Protein AF-A0A3S1RXE6-F1 (afdb_monomer_lite)

Foldseek 3Di:
DPDAQQQDEDEDEDAVDAALAKDKDAFDDCNPPPVLNVVCVPRNRRHIYIYHYQYHPPDPVCRVVSRPDDDDPLSCQQVVQLVVLCVVCVVCVNVVNRPVSNVSSCVSRVVSPDPPDPVSDDDPDPPPPPPCVVVPDDPPPPPDQDCDDPSNVVVCVVPPDD

pLDDT: mean 83.54, std 17.04, range [46.91, 98.31]

Sequence (162 aa):
YKLEPSALTVFYDEIDLAAGKLRVKVGGGSGGHNGIRSLDQHVGNAYRRVRIGVGHPGVKEMVHGHVLGDFAKADREWLDVLLDAIADDAALLAKGDDNSFMNRVTLALREKLVPTGDEDRPPPKPPKQQSHVRQARPQQPAAKLPESGPMAAMLKKLFSKE

Secondary structure (DSSP, 8-state):
----GGG-EEEEEETTSPTT-EEEEES---TT-HHHHHHHHHH-S-SEEEEEE----SSGGGHHHHHHSPPPTTTHHHHHHHHHHHHHHHHHHHHT-HHHHHHHHHHHHTTT---SSGGGSPPPPPP----GGGTT----------SSSHHHHHHHHHH---

Radius of gyration: 26.69 Å; chains: 1; bounding box: 62×33×78 Å

Structure (mmCIF, N/CA/C/O backbone):
data_AF-A0A3S1RXE6-F1
#
_entry.id   AF-A0A3S1RXE6-F1
#
loop_
_atom_site.group_PDB
_atom_site.id
_atom_site.type_symbol
_atom_site.label_atom_id
_atom_site.label_alt_id
_atom_site.label_comp_id
_atom_site.label_asym_id
_atom_site.label_entity_id
_atom_site.label_seq_id
_atom_site.pdbx_PDB_ins_code
_atom_site.Cartn_x
_atom_site.Cartn_y
_atom_site.Cartn_z
_atom_site.occupancy
_atom_site.B_iso_or_equiv
_atom_site.auth_seq_id
_atom_site.auth_comp_id
_atom_site.auth_asym_id
_atom_site.auth_atom_id
_atom_site.pdbx_PDB_model_num
ATOM 1 N N . TYR A 1 1 ? -23.068 0.871 7.994 1.00 88.19 1 TYR A N 1
ATOM 2 C CA . TYR A 1 1 ? -22.199 0.214 8.991 1.00 88.19 1 TYR A CA 1
ATOM 3 C C . TYR A 1 1 ? -21.740 1.111 10.146 1.00 88.19 1 TYR A C 1
ATOM 5 O O . TYR A 1 1 ? -21.238 0.550 11.104 1.00 88.19 1 TYR A O 1
ATOM 13 N N . LYS A 1 2 ? -21.953 2.447 10.126 1.00 93.00 2 LYS A N 1
ATOM 14 C CA . LYS A 1 2 ? -21.588 3.367 11.236 1.00 93.00 2 LYS A CA 1
ATOM 15 C C . LYS A 1 2 ? -20.142 3.170 11.736 1.00 93.00 2 LYS A C 1
ATOM 17 O O . LYS A 1 2 ? -19.893 3.156 12.934 1.00 93.00 2 LYS A O 1
ATOM 22 N N . LEU A 1 3 ? -19.226 2.935 10.800 1.00 95.12 3 LEU A N 1
ATOM 23 C CA . LEU A 1 3 ? -17.812 2.736 11.092 1.00 95.12 3 LEU A CA 1
ATOM 24 C C . LEU A 1 3 ? -17.088 4.076 11.000 1.00 95.12 3 LEU A C 1
ATOM 26 O O . LEU A 1 3 ? -17.350 4.852 10.082 1.00 95.12 3 LEU A O 1
ATOM 30 N N . GLU A 1 4 ? -16.172 4.302 11.933 1.00 94.62 4 GLU A N 1
ATOM 31 C CA . GLU A 1 4 ? -15.269 5.451 11.926 1.00 94.62 4 GLU A CA 1
ATOM 32 C C . GLU A 1 4 ? -14.113 5.240 10.931 1.00 94.62 4 GLU A C 1
ATOM 34 O O . GLU A 1 4 ? -13.764 4.090 10.639 1.00 94.62 4 GLU A O 1
ATOM 39 N N . PRO A 1 5 ? -13.445 6.310 10.451 1.00 94.94 5 PRO A N 1
ATOM 40 C CA . PRO A 1 5 ? -12.275 6.193 9.575 1.00 94.94 5 PRO A CA 1
ATOM 41 C C . PRO A 1 5 ? -11.154 5.315 10.150 1.00 94.94 5 PRO A C 1
ATOM 43 O O . PRO A 1 5 ? -10.444 4.652 9.403 1.00 94.94 5 PRO A O 1
ATOM 46 N N . SER A 1 6 ? -11.027 5.228 11.475 1.00 94.06 6 SER A N 1
ATOM 47 C CA . SER A 1 6 ? -10.059 4.347 12.141 1.00 94.06 6 SER A CA 1
ATOM 48 C C . SER A 1 6 ? -10.321 2.851 11.917 1.00 94.06 6 SER A C 1
ATOM 50 O O . SER A 1 6 ? -9.394 2.051 12.019 1.00 94.06 6 SER A O 1
ATOM 52 N N . ALA A 1 7 ? -11.557 2.465 11.586 1.00 95.12 7 ALA A N 1
ATOM 53 C CA . ALA A 1 7 ? -11.922 1.098 11.217 1.00 95.12 7 ALA A CA 1
ATOM 54 C C . ALA A 1 7 ? -11.727 0.816 9.715 1.00 95.12 7 ALA A C 1
ATOM 56 O O . ALA A 1 7 ? -11.890 -0.322 9.273 1.00 95.12 7 ALA A O 1
ATOM 57 N N . LEU A 1 8 ? -11.380 1.833 8.921 1.00 96.44 8 LEU A N 1
ATOM 58 C CA . LEU A 1 8 ? -11.142 1.711 7.490 1.00 96.44 8 LEU A CA 1
ATOM 59 C C . LEU A 1 8 ? -9.659 1.428 7.215 1.00 96.44 8 LEU A C 1
ATOM 61 O O . LEU A 1 8 ? -8.766 2.148 7.663 1.00 96.44 8 LEU A O 1
ATOM 65 N N . THR A 1 9 ? -9.405 0.382 6.430 1.00 97.69 9 THR A N 1
ATOM 66 C CA . THR A 1 9 ? -8.087 0.080 5.861 1.00 97.69 9 THR A CA 1
ATOM 67 C C . THR A 1 9 ? -8.191 0.077 4.342 1.00 97.69 9 THR A C 1
ATOM 69 O O . THR A 1 9 ? -9.022 -0.634 3.785 1.00 97.69 9 THR A O 1
ATOM 72 N N . VAL A 1 10 ? -7.356 0.874 3.679 1.00 97.94 10 VAL A N 1
ATOM 73 C CA . VAL A 1 10 ? -7.342 1.027 2.220 1.00 97.94 10 VAL A CA 1
ATOM 74 C C . VAL A 1 10 ? -6.022 0.511 1.672 1.00 97.94 10 VAL A C 1
ATOM 76 O O . VAL A 1 10 ? -4.961 0.980 2.083 1.00 97.94 10 VAL A O 1
ATOM 79 N N . PHE A 1 11 ? -6.100 -0.424 0.733 1.00 98.00 11 PHE A N 1
ATOM 80 C CA . PHE A 1 11 ? -4.970 -0.924 -0.045 1.00 98.00 11 PHE A CA 1
ATOM 81 C C . PHE A 1 11 ? -4.954 -0.201 -1.387 1.00 98.00 11 PHE A C 1
ATOM 83 O O . PHE A 1 11 ? -6.005 -0.074 -2.015 1.00 98.00 11 PHE A O 1
ATOM 90 N N . TYR A 1 12 ? -3.796 0.301 -1.805 1.00 97.56 12 TYR A N 1
ATOM 91 C CA . TYR A 1 12 ? -3.653 0.979 -3.092 1.00 97.56 12 TYR A CA 1
ATOM 92 C C . TYR A 1 12 ? -2.210 0.901 -3.602 1.00 97.56 12 TYR A C 1
ATOM 94 O O . TYR A 1 12 ? -1.274 0.701 -2.817 1.00 97.56 12 TYR A O 1
ATOM 102 N N . ASP A 1 13 ? -2.049 1.052 -4.913 1.00 95.56 13 ASP A N 1
ATOM 103 C CA . ASP A 1 13 ? -0.763 1.115 -5.592 1.00 95.56 13 ASP A CA 1
ATOM 104 C C . ASP A 1 13 ? -0.050 2.447 -5.328 1.00 95.56 13 ASP A C 1
ATOM 106 O O . ASP A 1 13 ? -0.630 3.530 -5.326 1.00 95.56 13 ASP A O 1
ATOM 110 N N . GLU A 1 14 ? 1.246 2.363 -5.068 1.00 95.69 14 GLU A N 1
ATOM 111 C CA . GLU A 1 14 ? 2.075 3.490 -4.686 1.00 95.69 14 GLU A CA 1
ATOM 112 C C . GLU A 1 14 ? 3.301 3.562 -5.590 1.00 95.69 14 GLU A C 1
ATOM 114 O O . GLU A 1 14 ? 4.207 2.729 -5.507 1.00 95.69 14 GLU A O 1
ATOM 119 N N . ILE A 1 15 ? 3.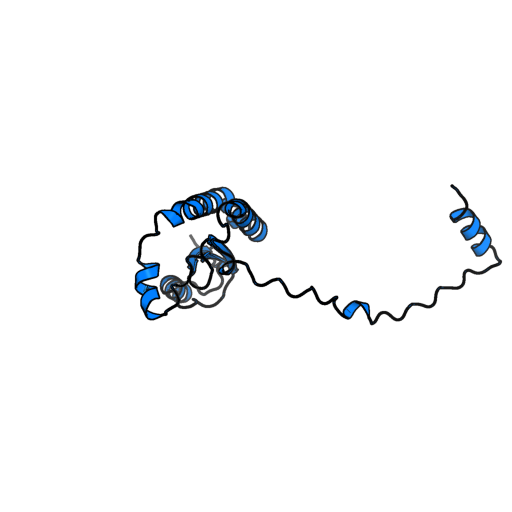336 4.588 -6.435 1.00 94.25 15 ILE A N 1
ATOM 120 C CA . ILE A 1 15 ? 4.409 4.797 -7.411 1.00 94.25 15 ILE A CA 1
ATOM 121 C C . ILE A 1 15 ? 5.704 5.283 -6.750 1.00 94.25 15 ILE A C 1
ATOM 123 O O . ILE A 1 15 ? 6.792 5.002 -7.245 1.00 94.25 15 ILE A O 1
ATOM 127 N N . ASP A 1 16 ? 5.609 5.958 -5.599 1.00 90.81 16 ASP A N 1
ATOM 128 C CA . ASP A 1 16 ? 6.783 6.454 -4.868 1.00 90.81 16 ASP A CA 1
ATOM 129 C C . ASP A 1 16 ? 7.539 5.334 -4.132 1.00 90.81 16 ASP A C 1
ATOM 131 O O . ASP A 1 16 ? 8.651 5.529 -3.630 1.00 90.81 16 ASP A O 1
ATOM 135 N N . LEU A 1 17 ? 6.930 4.153 -4.009 1.00 93.25 17 LEU A N 1
ATOM 136 C CA . LEU A 1 17 ? 7.553 2.980 -3.417 1.00 93.25 17 LEU A CA 1
ATOM 137 C C . LEU A 1 17 ? 8.064 2.057 -4.520 1.00 93.25 17 LEU A C 1
ATOM 139 O O . LEU A 1 17 ? 7.355 1.747 -5.472 1.00 93.25 17 LEU A O 1
ATOM 143 N N . ALA A 1 18 ? 9.295 1.573 -4.348 1.00 92.19 18 ALA A N 1
ATOM 144 C CA . ALA A 1 18 ? 9.862 0.552 -5.223 1.00 92.19 18 ALA A CA 1
ATOM 145 C C . ALA A 1 18 ? 8.949 -0.682 -5.297 1.00 92.19 18 ALA A C 1
ATOM 147 O O . ALA A 1 18 ? 8.306 -1.031 -4.301 1.00 92.19 18 ALA A O 1
ATOM 148 N N . ALA A 1 19 ? 8.941 -1.342 -6.456 1.00 91.88 19 ALA A N 1
ATOM 149 C CA . ALA A 1 19 ? 8.163 -2.549 -6.699 1.00 91.88 19 ALA A CA 1
ATOM 150 C C . ALA A 1 19 ? 8.362 -3.585 -5.578 1.00 91.88 19 ALA A C 1
ATOM 152 O O . ALA A 1 19 ? 9.476 -3.798 -5.089 1.00 91.88 19 ALA A O 1
ATOM 153 N N . GLY A 1 20 ? 7.260 -4.158 -5.097 1.00 91.06 20 GLY A N 1
ATOM 154 C CA . GLY A 1 20 ? 7.268 -5.139 -4.012 1.00 91.06 20 GLY A CA 1
ATOM 155 C C . GLY A 1 20 ? 7.486 -4.561 -2.608 1.00 91.06 20 GLY A C 1
ATOM 156 O O . GLY A 1 20 ? 7.371 -5.286 -1.621 1.00 91.06 20 GLY A O 1
ATOM 157 N N . LYS A 1 21 ? 7.761 -3.259 -2.444 1.00 93.38 21 LYS A N 1
ATOM 158 C CA . LYS A 1 21 ? 7.832 -2.659 -1.103 1.00 93.38 21 LYS A CA 1
ATOM 159 C C . LYS A 1 21 ? 6.451 -2.309 -0.581 1.00 93.38 21 LYS A C 1
ATOM 161 O O . LYS A 1 21 ? 5.717 -1.549 -1.197 1.00 93.38 21 LYS A O 1
ATOM 166 N N . LEU A 1 22 ? 6.158 -2.766 0.633 1.00 95.81 22 LEU A N 1
ATOM 167 C CA . LEU A 1 22 ? 4.923 -2.443 1.336 1.00 95.81 22 LEU A CA 1
ATOM 168 C C . LEU A 1 22 ? 5.180 -1.539 2.548 1.00 95.81 22 LEU A C 1
ATOM 170 O O . LEU A 1 22 ? 6.150 -1.708 3.305 1.00 95.81 22 LEU A O 1
ATOM 174 N N . ARG A 1 23 ? 4.286 -0.566 2.755 1.00 96.56 23 ARG A N 1
ATOM 175 C CA . ARG A 1 23 ? 4.260 0.280 3.957 1.00 96.56 23 ARG A CA 1
ATOM 176 C C . ARG A 1 23 ? 2.841 0.484 4.460 1.00 96.56 23 ARG A C 1
ATOM 178 O O . ARG A 1 23 ? 1.943 0.765 3.679 1.00 96.56 23 ARG A O 1
ATOM 185 N N . VAL A 1 24 ? 2.669 0.435 5.776 1.00 97.81 24 VAL A N 1
ATOM 186 C CA . VAL A 1 24 ? 1.418 0.801 6.445 1.00 97.81 24 VAL A CA 1
ATOM 187 C C . VAL A 1 24 ? 1.589 2.158 7.120 1.00 97.81 24 VAL A C 1
ATOM 189 O O . VAL A 1 24 ? 2.613 2.424 7.752 1.00 97.81 24 VAL A O 1
ATOM 192 N N . LYS A 1 25 ? 0.605 3.042 6.953 1.00 95.88 25 LYS A N 1
ATOM 193 C CA . LYS A 1 25 ? 0.570 4.367 7.580 1.00 95.88 25 LYS A CA 1
ATOM 194 C C . LYS A 1 25 ? -0.871 4.772 7.878 1.00 95.88 25 LYS A C 1
ATOM 196 O O . LYS A 1 25 ? -1.770 4.414 7.133 1.00 95.88 25 LYS A O 1
ATOM 201 N N . VAL A 1 26 ? -1.092 5.560 8.925 1.00 97.06 26 VAL A N 1
ATOM 202 C CA . VAL A 1 26 ? -2.371 6.250 9.159 1.00 97.06 26 VAL A CA 1
ATOM 203 C C . VAL A 1 26 ? -2.230 7.706 8.722 1.00 97.06 26 VAL A C 1
ATOM 205 O O . VAL A 1 26 ? -1.220 8.348 9.028 1.00 97.06 26 VAL A O 1
ATOM 208 N N . GLY A 1 27 ? -3.214 8.240 7.996 1.00 95.12 27 GLY A N 1
ATOM 209 C CA . GLY A 1 27 ? -3.142 9.622 7.522 1.00 95.12 27 GLY A CA 1
ATOM 210 C C . GLY A 1 27 ? -2.184 9.855 6.358 1.00 95.12 27 GLY A C 1
ATOM 211 O O . GLY A 1 27 ? -1.740 8.941 5.662 1.00 95.12 27 GLY A O 1
ATOM 212 N N . GLY A 1 28 ? -1.833 11.128 6.173 1.00 94.12 28 GLY A N 1
ATOM 213 C CA . GLY A 1 28 ? -1.003 11.604 5.068 1.00 94.12 28 GLY A CA 1
ATOM 214 C C . GLY A 1 28 ? -1.813 12.255 3.946 1.00 94.12 28 GLY A C 1
ATOM 215 O O . GLY A 1 28 ? -3.037 12.333 4.004 1.00 94.12 28 GLY A O 1
ATOM 216 N N . GLY A 1 29 ? -1.096 12.778 2.951 1.00 93.38 29 GLY A N 1
ATOM 217 C CA . GLY A 1 29 ? -1.689 13.306 1.724 1.00 93.38 29 GLY A CA 1
ATOM 218 C C . GLY A 1 29 ? -1.925 12.205 0.693 1.00 93.38 29 GLY A C 1
ATOM 219 O O . GLY A 1 29 ? -1.471 11.075 0.865 1.00 93.38 29 GLY A O 1
ATOM 220 N N . SER A 1 30 ? -2.611 12.534 -0.398 1.00 93.00 30 SER A N 1
ATOM 221 C CA . SER A 1 30 ? -2.924 11.567 -1.454 1.00 93.00 30 SER A CA 1
ATOM 222 C C . SER A 1 30 ? -1.731 11.141 -2.309 1.00 93.00 30 SER A C 1
ATOM 224 O O . SER A 1 30 ? -1.864 10.188 -3.063 1.00 93.00 30 SER A O 1
ATOM 226 N N . GLY A 1 31 ? -0.591 11.841 -2.241 1.00 90.00 31 GLY A N 1
ATOM 227 C CA . GLY A 1 31 ? 0.586 11.516 -3.061 1.00 90.00 31 GLY A CA 1
ATOM 228 C C . GLY A 1 31 ? 0.328 11.623 -4.569 1.00 90.00 31 GLY A C 1
ATOM 229 O O . GLY A 1 31 ? 1.017 11.000 -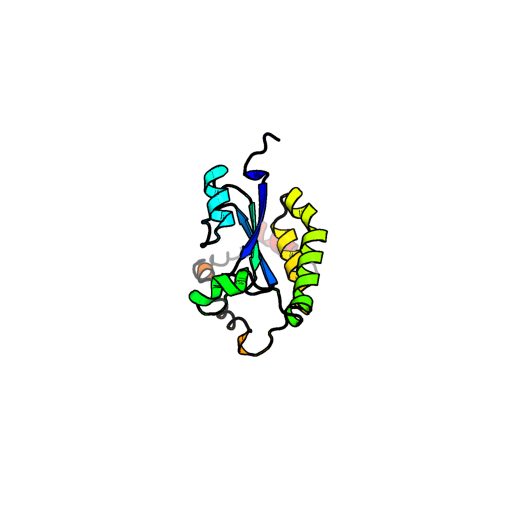5.357 1.00 90.00 31 GLY A O 1
ATOM 230 N N . GLY A 1 32 ? -0.706 12.364 -4.983 1.00 91.50 32 GLY A N 1
ATOM 231 C CA . GLY A 1 32 ? -1.140 12.404 -6.383 1.00 91.50 32 GLY A CA 1
ATOM 232 C C . GLY A 1 32 ? -2.035 11.233 -6.810 1.00 91.50 32 GLY A C 1
ATOM 233 O O . GLY A 1 32 ? -2.545 11.259 -7.926 1.00 91.50 32 GLY A O 1
ATOM 234 N N . HIS A 1 33 ? -2.312 10.260 -5.934 1.00 96.12 33 HIS A N 1
ATOM 235 C CA . HIS A 1 33 ? -3.195 9.136 -6.240 1.00 96.12 33 HIS A CA 1
ATOM 236 C C . HIS A 1 33 ? -4.671 9.575 -6.278 1.00 96.12 33 HIS A C 1
ATOM 238 O O . HIS A 1 33 ? -5.242 10.025 -5.275 1.00 96.12 33 HIS A O 1
ATOM 244 N N . ASN A 1 34 ? -5.315 9.427 -7.441 1.00 96.00 34 ASN A N 1
ATOM 245 C CA . ASN A 1 34 ? -6.669 9.936 -7.695 1.00 96.00 34 ASN A CA 1
ATOM 246 C C . ASN A 1 34 ? -7.736 9.279 -6.803 1.00 96.00 34 ASN A C 1
ATOM 248 O O . ASN A 1 34 ? -8.593 9.979 -6.262 1.00 96.00 34 ASN A O 1
ATOM 252 N N . GLY A 1 35 ? -7.658 7.962 -6.583 1.00 96.06 35 GLY A N 1
ATOM 253 C CA . GLY A 1 35 ? -8.609 7.249 -5.719 1.00 96.06 35 GLY A CA 1
ATOM 254 C C . GLY A 1 35 ? -8.495 7.649 -4.245 1.00 96.06 35 GLY A C 1
ATOM 255 O O . GLY A 1 35 ? -9.500 7.830 -3.563 1.00 96.06 35 GLY A O 1
ATOM 256 N N . ILE A 1 36 ? -7.270 7.901 -3.776 1.00 97.50 36 ILE A N 1
ATOM 257 C CA . ILE A 1 36 ? -7.025 8.342 -2.397 1.00 97.50 36 ILE A CA 1
ATOM 258 C C . ILE A 1 36 ? -7.483 9.790 -2.228 1.00 97.50 36 ILE A C 1
ATOM 260 O O . ILE A 1 36 ? -8.128 10.116 -1.239 1.00 97.50 36 ILE A O 1
ATOM 264 N N . ARG A 1 37 ? -7.231 10.653 -3.223 1.00 97.56 37 ARG A N 1
ATOM 265 C CA . ARG A 1 37 ? -7.753 12.026 -3.236 1.00 97.56 37 ARG A CA 1
ATOM 266 C C . ARG A 1 37 ? -9.279 12.050 -3.126 1.00 97.56 37 ARG A C 1
ATOM 268 O O . ARG A 1 37 ? -9.810 12.887 -2.404 1.00 97.56 37 ARG A O 1
ATOM 275 N N . SER A 1 38 ? -9.969 11.154 -3.832 1.00 97.94 38 SER A N 1
ATOM 276 C CA . SER A 1 38 ? -11.428 11.039 -3.761 1.00 97.94 38 SER A CA 1
ATOM 277 C C . SER A 1 38 ? -11.895 10.546 -2.388 1.00 97.94 38 SER A C 1
ATOM 279 O O . SER A 1 38 ? -12.774 11.165 -1.793 1.00 97.94 38 SER A O 1
ATOM 281 N N . LEU A 1 39 ? -11.272 9.501 -1.833 1.00 97.12 39 LEU A N 1
ATOM 282 C CA . LEU A 1 39 ? -11.587 9.005 -0.488 1.00 97.12 39 LEU A CA 1
ATOM 283 C C . LEU A 1 39 ? -11.411 10.086 0.582 1.00 97.12 39 LEU A C 1
ATOM 285 O O . LEU A 1 39 ? -12.315 10.309 1.387 1.00 97.12 39 LEU A O 1
ATOM 289 N N . ASP A 1 40 ? -10.295 10.812 0.539 1.00 96.88 40 ASP A N 1
ATOM 290 C CA . ASP A 1 40 ? -9.969 11.860 1.510 1.00 96.88 40 ASP A CA 1
ATOM 291 C C . ASP A 1 40 ? -11.029 12.966 1.563 1.00 96.88 40 ASP A C 1
ATOM 293 O O . ASP A 1 40 ? -11.293 13.518 2.630 1.00 96.88 40 ASP A O 1
ATOM 297 N N . GLN A 1 41 ? -11.673 13.265 0.430 1.00 97.31 41 GLN A N 1
ATOM 298 C CA . GLN A 1 41 ? -12.751 14.254 0.350 1.00 97.31 41 GLN A CA 1
ATOM 299 C C . GLN A 1 41 ? -14.043 13.803 1.042 1.00 97.31 41 GLN A C 1
ATOM 301 O O . GLN A 1 41 ? -14.820 14.653 1.467 1.00 97.31 41 GLN A O 1
ATOM 306 N N . HIS A 1 42 ? -14.285 12.494 1.148 1.00 95.75 42 HIS A N 1
ATOM 307 C CA . HIS A 1 42 ? -15.552 11.953 1.647 1.00 95.75 42 HIS A CA 1
ATOM 308 C C . HIS A 1 42 ? -15.468 11.480 3.096 1.00 95.75 42 HIS A C 1
ATOM 310 O O . HIS A 1 42 ? -16.416 11.664 3.854 1.00 95.75 42 HIS A O 1
ATOM 316 N N . VAL A 1 43 ? -14.350 10.860 3.485 1.00 95.44 43 VAL A N 1
ATOM 317 C CA . VAL A 1 43 ? -14.190 10.249 4.817 1.00 95.44 43 VAL A CA 1
ATOM 318 C C . VAL A 1 43 ? -13.056 10.874 5.637 1.00 95.44 43 VAL A C 1
ATOM 320 O O . VAL A 1 43 ? -12.752 10.406 6.734 1.00 95.44 43 VAL A O 1
ATOM 323 N N . GLY A 1 44 ? -12.432 11.944 5.132 1.00 95.62 44 GLY A N 1
ATOM 324 C CA . GLY A 1 44 ? -11.219 12.520 5.714 1.00 95.62 44 GLY A CA 1
ATOM 325 C C . GLY A 1 44 ? -10.007 11.613 5.497 1.00 95.62 44 GLY A C 1
ATOM 326 O O . GLY A 1 44 ? -10.087 10.622 4.784 1.00 95.62 44 GLY A O 1
ATOM 327 N N . ASN A 1 45 ? -8.867 11.928 6.115 1.00 96.50 45 ASN A N 1
ATOM 328 C CA . ASN A 1 45 ? -7.627 11.161 5.931 1.00 96.50 45 ASN A CA 1
ATOM 329 C C . ASN A 1 45 ? -7.248 10.275 7.129 1.00 96.50 45 ASN A C 1
ATOM 331 O O . ASN A 1 45 ? -6.256 9.561 7.052 1.00 96.50 45 ASN A O 1
ATOM 335 N N . ALA A 1 46 ? -8.018 10.269 8.218 1.00 96.94 46 ALA A N 1
ATOM 336 C CA . ALA A 1 46 ? -7.693 9.563 9.463 1.00 96.94 46 ALA A CA 1
ATOM 337 C C . ALA A 1 46 ? -7.928 8.033 9.414 1.00 96.94 46 ALA A C 1
ATOM 339 O O . ALA A 1 46 ? -8.331 7.433 10.407 1.00 96.94 46 ALA A O 1
ATOM 340 N N . TYR A 1 47 ? -7.685 7.406 8.262 1.00 97.25 47 TYR A N 1
ATOM 341 C CA . TYR A 1 47 ? -7.811 5.965 8.041 1.00 97.25 47 TYR A CA 1
ATOM 342 C C . TYR A 1 47 ? -6.453 5.308 7.771 1.00 97.25 47 TYR A C 1
ATOM 344 O O . TYR A 1 47 ? -5.462 5.979 7.448 1.00 97.25 47 TYR A O 1
ATOM 352 N N . ARG A 1 48 ? -6.398 3.978 7.914 1.00 98.00 48 ARG A N 1
ATOM 353 C CA . ARG A 1 48 ? -5.189 3.194 7.644 1.00 98.00 48 ARG A CA 1
ATOM 354 C C . ARG A 1 48 ? -4.994 3.004 6.142 1.00 98.00 48 ARG A C 1
ATOM 356 O O . ARG A 1 48 ? -5.906 2.620 5.417 1.00 98.00 48 ARG A O 1
ATOM 363 N N . ARG A 1 49 ? -3.764 3.204 5.692 1.00 97.75 49 ARG A N 1
ATOM 364 C CA . ARG A 1 49 ? -3.308 3.098 4.310 1.00 97.75 49 ARG A CA 1
ATOM 365 C C . ARG A 1 49 ? -2.237 2.026 4.198 1.00 97.75 49 ARG A C 1
ATOM 367 O O . ARG A 1 49 ? -1.169 2.159 4.795 1.00 97.75 49 ARG A O 1
ATOM 374 N N . VAL A 1 50 ? -2.521 0.989 3.422 1.00 98.06 50 VAL A N 1
ATOM 375 C CA . VAL A 1 50 ? -1.568 -0.039 3.007 1.00 98.06 50 VAL A CA 1
ATOM 376 C C . VAL A 1 50 ? -1.081 0.328 1.610 1.00 98.06 50 VAL A C 1
ATOM 378 O O . VAL A 1 50 ? -1.798 0.189 0.623 1.00 98.06 50 VAL A O 1
ATOM 381 N N . ARG A 1 51 ? 0.134 0.867 1.557 1.00 97.69 51 ARG A N 1
ATOM 382 C CA . ARG A 1 51 ? 0.787 1.378 0.351 1.00 97.69 51 ARG A CA 1
ATOM 383 C C . ARG A 1 51 ? 1.562 0.241 -0.297 1.00 97.69 51 ARG A C 1
ATOM 385 O O . ARG A 1 51 ? 2.500 -0.270 0.325 1.00 97.69 51 ARG A O 1
ATOM 392 N N . ILE A 1 52 ? 1.174 -0.141 -1.507 1.00 97.38 52 ILE A N 1
ATOM 393 C CA . ILE A 1 52 ? 1.756 -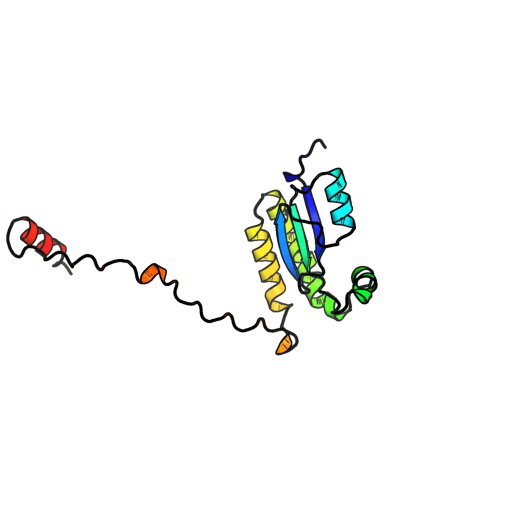1.260 -2.248 1.00 97.38 52 ILE A CA 1
ATOM 394 C C . ILE A 1 52 ? 2.636 -0.705 -3.364 1.00 97.38 52 ILE A C 1
ATOM 396 O O . ILE A 1 52 ? 2.136 -0.121 -4.315 1.00 97.38 52 ILE A O 1
ATOM 400 N N . GLY A 1 53 ? 3.950 -0.863 -3.245 1.00 95.19 53 GLY A N 1
ATOM 401 C CA . GLY A 1 53 ? 4.900 -0.324 -4.208 1.00 95.19 53 GLY A CA 1
ATOM 402 C C . GLY A 1 53 ? 4.796 -0.988 -5.573 1.00 95.19 53 GLY A C 1
ATOM 403 O O . GLY A 1 53 ? 4.989 -2.199 -5.685 1.00 95.19 53 GLY A O 1
ATOM 404 N N . VAL A 1 54 ? 4.543 -0.174 -6.598 1.00 93.62 54 VAL A N 1
ATOM 405 C CA . VAL A 1 54 ? 4.540 -0.577 -8.018 1.00 93.62 54 VAL A CA 1
ATOM 406 C C . VAL A 1 54 ? 5.691 0.054 -8.807 1.00 93.62 54 VAL A C 1
ATOM 408 O O . VAL A 1 54 ? 5.858 -0.222 -9.992 1.00 93.62 54 VAL A O 1
ATOM 411 N N . GLY A 1 55 ? 6.508 0.884 -8.152 1.00 92.06 55 GLY A N 1
ATOM 412 C CA . GLY A 1 55 ? 7.611 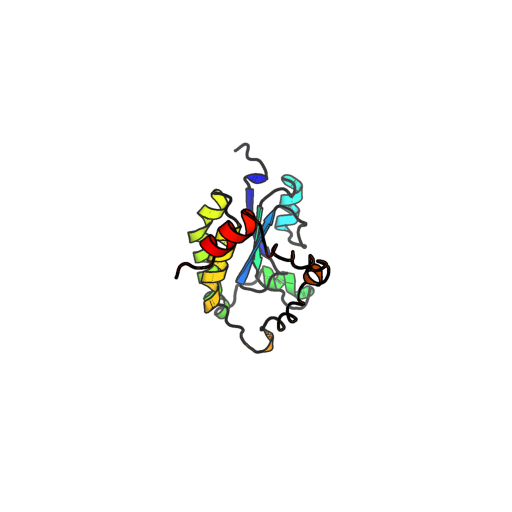1.610 -8.772 1.00 92.06 55 GLY A CA 1
ATOM 413 C C . GLY A 1 55 ? 7.163 2.806 -9.613 1.00 92.06 55 GLY A C 1
ATOM 414 O O . GLY A 1 55 ? 6.009 2.922 -10.026 1.00 92.06 55 GLY A O 1
ATOM 415 N N . HIS A 1 56 ? 8.112 3.706 -9.874 1.00 92.06 56 HIS A N 1
ATOM 416 C CA . HIS A 1 56 ? 7.914 4.867 -10.734 1.00 92.06 56 HIS A CA 1
ATOM 417 C C . HIS A 1 56 ? 8.574 4.609 -12.097 1.00 92.06 56 HIS A C 1
ATOM 419 O O . HIS A 1 56 ? 9.742 4.215 -12.123 1.00 92.06 56 HIS A O 1
ATOM 425 N N . PRO A 1 57 ? 7.927 4.925 -13.233 1.00 90.38 57 PRO A N 1
ATOM 426 C CA . PRO A 1 57 ? 8.491 4.721 -14.575 1.00 90.38 57 PRO A CA 1
ATOM 427 C C . PRO A 1 57 ? 9.613 5.721 -14.942 1.00 90.38 57 PRO A C 1
ATOM 429 O O . PRO A 1 57 ? 9.865 5.994 -16.111 1.00 90.38 57 PRO A O 1
ATOM 432 N N . GLY A 1 58 ? 10.265 6.340 -13.952 1.00 91.56 58 GLY A N 1
ATOM 433 C CA . GLY A 1 58 ? 11.284 7.387 -14.118 1.00 91.56 58 GLY A CA 1
ATOM 434 C C . GLY A 1 58 ? 10.760 8.766 -14.551 1.00 91.56 58 GLY A C 1
ATOM 435 O O . GLY A 1 58 ? 11.144 9.771 -13.962 1.00 91.56 58 GLY A O 1
ATOM 436 N N . VAL A 1 59 ? 9.845 8.829 -15.522 1.00 91.88 59 VAL A N 1
ATOM 437 C CA . VAL A 1 59 ? 9.297 10.083 -16.077 1.00 91.88 59 VAL A CA 1
ATOM 438 C C . VAL A 1 59 ? 7.803 10.229 -15.809 1.00 91.88 59 VAL A C 1
ATOM 440 O O . VAL A 1 59 ? 7.036 9.268 -15.869 1.00 91.88 59 VAL A O 1
ATOM 443 N N . LYS A 1 60 ? 7.384 11.457 -15.498 1.00 89.56 60 LYS A N 1
ATOM 444 C CA . LYS A 1 60 ? 6.029 11.767 -15.024 1.00 89.56 60 LYS A CA 1
ATOM 445 C C . LYS A 1 60 ? 4.962 11.480 -16.081 1.00 89.56 60 LYS A C 1
ATOM 447 O O . LYS A 1 60 ? 3.858 11.056 -15.756 1.00 89.56 60 LYS A O 1
ATOM 452 N N . GLU A 1 61 ? 5.298 11.690 -17.345 1.00 92.56 61 GLU A N 1
ATOM 453 C CA . GLU A 1 61 ? 4.411 11.526 -18.495 1.00 92.56 61 GLU A CA 1
ATOM 454 C C . GLU A 1 61 ? 4.009 10.058 -18.697 1.00 92.56 61 GLU A C 1
ATOM 456 O O . GLU A 1 61 ? 2.911 9.780 -19.173 1.00 92.56 61 GLU A O 1
ATOM 461 N N . MET A 1 62 ? 4.862 9.115 -18.279 1.00 92.44 62 MET A N 1
ATOM 462 C CA . MET A 1 62 ? 4.588 7.679 -18.385 1.00 92.44 62 MET A CA 1
ATOM 463 C C . MET A 1 62 ? 3.788 7.121 -17.206 1.00 92.44 62 MET A C 1
ATOM 465 O O . MET A 1 62 ? 3.311 5.992 -17.289 1.00 92.44 62 MET A O 1
ATOM 469 N N . VAL A 1 63 ? 3.584 7.891 -16.130 1.00 92.75 63 VAL A N 1
ATOM 470 C CA . VAL A 1 63 ? 2.881 7.419 -14.922 1.00 92.75 63 VAL A CA 1
ATOM 471 C C . VAL A 1 63 ? 1.483 6.905 -15.252 1.00 92.75 63 VAL A C 1
ATOM 473 O O . VAL A 1 63 ? 1.101 5.850 -14.763 1.00 92.75 63 VAL A O 1
ATOM 476 N N . HIS A 1 64 ? 0.739 7.601 -16.116 1.00 92.31 64 HIS A N 1
ATOM 477 C CA . HIS A 1 64 ? -0.617 7.184 -16.480 1.00 92.31 64 HIS A CA 1
ATOM 478 C C . HIS A 1 64 ? -0.641 5.829 -17.202 1.00 92.31 64 HIS A C 1
ATOM 480 O O . HIS A 1 64 ? -1.475 4.989 -16.886 1.00 92.31 64 HIS A O 1
ATOM 486 N N . GLY A 1 65 ? 0.290 5.606 -18.135 1.00 92.88 65 GLY A N 1
ATOM 487 C CA . GLY A 1 65 ? 0.416 4.324 -18.830 1.00 92.88 65 GLY A CA 1
ATOM 488 C C . GLY A 1 65 ? 0.924 3.206 -17.919 1.00 92.88 65 GLY A C 1
ATOM 489 O O . GLY A 1 65 ? 0.480 2.075 -18.056 1.00 92.88 65 GLY A O 1
ATOM 490 N N . HIS A 1 66 ? 1.800 3.530 -16.964 1.00 92.50 66 HIS A N 1
ATOM 491 C CA . HIS A 1 66 ? 2.338 2.578 -15.989 1.00 92.50 66 HIS A CA 1
ATOM 492 C C . HIS A 1 66 ? 1.255 2.032 -15.056 1.00 92.50 66 HIS A C 1
ATOM 494 O O . HIS A 1 66 ? 1.098 0.824 -14.950 1.00 92.50 66 HIS A O 1
ATOM 500 N N . VAL A 1 67 ? 0.464 2.908 -14.423 1.00 93.75 67 VAL A N 1
ATOM 501 C CA . VAL A 1 67 ? -0.562 2.488 -13.442 1.00 93.75 67 VAL A CA 1
ATOM 502 C C . VAL A 1 67 ? -1.797 1.844 -14.076 1.00 93.75 67 VAL A C 1
ATOM 504 O O . VAL A 1 67 ? -2.563 1.176 -13.390 1.00 93.75 67 VAL A O 1
ATOM 507 N N . LEU A 1 68 ? -2.022 2.068 -15.373 1.00 94.81 68 LEU A N 1
ATOM 508 C CA . LEU A 1 68 ? -3.103 1.433 -16.133 1.00 94.81 68 LEU A CA 1
ATOM 509 C C . LEU A 1 68 ? -2.637 0.206 -16.927 1.00 94.81 68 LEU A C 1
ATOM 511 O O . LEU A 1 68 ? -3.467 -0.467 -17.535 1.00 94.81 68 LEU A O 1
ATOM 515 N N . GLY A 1 69 ? -1.329 -0.045 -16.971 1.00 93.44 69 GLY A N 1
ATOM 516 C CA . GLY A 1 69 ? -0.740 -1.173 -17.674 1.00 93.44 69 GLY A CA 1
ATOM 517 C C . GLY A 1 69 ? -0.812 -2.458 -16.857 1.00 93.44 69 GLY A C 1
ATOM 518 O O . GLY A 1 69 ? -0.861 -2.441 -15.628 1.00 93.44 69 GLY A O 1
ATOM 519 N N . ASP A 1 70 ? -0.777 -3.588 -17.556 1.00 93.94 70 ASP A N 1
ATOM 520 C CA . ASP A 1 70 ? -0.621 -4.886 -16.910 1.00 93.94 70 ASP A CA 1
ATOM 521 C C . ASP A 1 70 ? 0.815 -5.071 -16.399 1.00 93.94 70 ASP A C 1
ATOM 523 O O . ASP A 1 70 ? 1.784 -4.640 -17.030 1.00 93.94 70 ASP A O 1
ATOM 527 N N . PHE A 1 71 ? 0.955 -5.790 -15.284 1.00 90.19 71 PHE A N 1
ATOM 528 C CA . PHE A 1 71 ? 2.257 -6.240 -14.794 1.00 90.19 71 PHE A CA 1
ATOM 529 C C . PHE A 1 71 ? 2.966 -7.130 -15.820 1.00 90.19 71 PHE A C 1
ATOM 531 O O . PHE A 1 71 ? 2.340 -7.959 -16.494 1.00 90.19 71 PHE A O 1
ATOM 538 N N . ALA A 1 72 ? 4.294 -7.015 -15.900 1.00 89.81 72 ALA A N 1
ATOM 539 C CA . ALA A 1 72 ? 5.075 -7.876 -16.770 1.00 89.81 72 ALA A CA 1
ATOM 540 C C . ALA A 1 72 ? 5.064 -9.323 -16.252 1.00 89.81 72 ALA A C 1
ATOM 542 O O . ALA A 1 72 ? 4.869 -9.597 -15.069 1.00 89.81 72 ALA A O 1
ATOM 543 N N . LYS A 1 73 ? 5.350 -10.289 -17.134 1.00 89.94 73 LYS A N 1
ATOM 544 C CA . LYS A 1 73 ? 5.468 -11.700 -16.723 1.00 89.94 73 LYS A CA 1
ATOM 545 C C . LYS A 1 73 ? 6.543 -11.914 -15.655 1.00 89.94 73 LYS A C 1
ATOM 547 O O . LYS A 1 73 ? 6.353 -12.757 -14.791 1.00 89.94 73 LYS A O 1
ATOM 552 N N . ALA A 1 74 ? 7.635 -11.152 -15.712 1.00 88.25 74 ALA A N 1
ATOM 553 C CA . ALA A 1 74 ? 8.694 -11.201 -14.707 1.00 88.25 74 ALA A CA 1
ATOM 554 C C . ALA A 1 74 ? 8.214 -10.706 -13.333 1.00 88.25 74 ALA A C 1
ATOM 556 O O . ALA A 1 74 ? 8.663 -11.211 -12.310 1.00 88.25 74 ALA A O 1
ATOM 557 N N . ASP A 1 75 ? 7.253 -9.775 -13.298 1.00 88.94 75 ASP A N 1
ATOM 558 C CA . ASP A 1 75 ? 6.747 -9.243 -12.035 1.00 88.94 75 ASP A CA 1
ATOM 559 C C . ASP A 1 75 ? 5.928 -10.265 -11.254 1.00 88.94 75 ASP A C 1
ATOM 561 O O . ASP A 1 75 ? 5.865 -10.201 -10.029 1.00 88.94 75 ASP A O 1
ATOM 565 N N . ARG A 1 76 ? 5.339 -11.251 -11.941 1.00 90.25 76 ARG A N 1
ATOM 566 C CA . ARG A 1 76 ? 4.547 -12.313 -11.305 1.00 90.25 76 ARG A CA 1
ATOM 567 C C . ARG A 1 76 ? 5.321 -13.075 -10.236 1.00 90.25 76 ARG A C 1
ATOM 569 O O . ARG A 1 76 ? 4.733 -13.437 -9.223 1.00 90.25 76 ARG A O 1
ATOM 576 N N . GLU A 1 77 ? 6.632 -13.247 -10.410 1.00 89.31 77 GLU A N 1
ATOM 577 C CA . GLU A 1 77 ? 7.473 -13.977 -9.454 1.00 89.31 77 GLU A CA 1
ATOM 578 C C . GLU A 1 77 ? 7.463 -13.365 -8.048 1.00 89.31 77 GLU A C 1
ATOM 580 O O . GLU A 1 77 ? 7.494 -14.097 -7.054 1.00 89.31 77 GLU A O 1
ATOM 585 N N . TRP A 1 78 ? 7.417 -12.033 -7.955 1.00 91.88 78 TRP A N 1
ATOM 586 C CA . TRP A 1 78 ? 7.334 -11.323 -6.680 1.00 91.88 78 TRP A CA 1
ATOM 587 C C . TRP A 1 78 ? 5.902 -10.897 -6.349 1.00 91.88 78 TRP A C 1
ATOM 589 O O . TRP A 1 78 ? 5.537 -10.869 -5.176 1.00 91.88 78 TRP A O 1
ATOM 599 N N . LEU A 1 79 ? 5.082 -10.582 -7.353 1.00 93.94 79 LEU A N 1
ATOM 600 C CA . LEU A 1 79 ? 3.724 -10.083 -7.164 1.00 93.94 79 LEU A CA 1
ATOM 601 C C . LEU A 1 79 ? 2.812 -11.140 -6.547 1.00 93.94 79 LEU A C 1
ATOM 603 O O . LEU A 1 79 ? 2.090 -10.824 -5.606 1.00 93.94 79 LEU A O 1
ATOM 607 N N . ASP A 1 80 ? 2.863 -12.382 -7.028 1.00 94.31 80 ASP A N 1
ATOM 608 C CA . ASP A 1 80 ? 1.986 -13.435 -6.510 1.00 94.31 80 ASP A CA 1
ATOM 609 C C . ASP A 1 80 ? 2.324 -13.718 -5.030 1.00 94.31 80 ASP A C 1
ATOM 611 O O . ASP A 1 80 ? 1.439 -13.733 -4.180 1.00 94.31 80 ASP A O 1
ATOM 615 N N . VAL A 1 81 ? 3.616 -13.756 -4.680 1.00 95.19 81 VAL A N 1
ATOM 616 C CA . VAL A 1 81 ? 4.075 -13.901 -3.285 1.00 95.19 81 VAL A CA 1
ATOM 617 C C . VAL A 1 81 ? 3.674 -12.713 -2.409 1.00 95.19 81 VAL A C 1
ATOM 619 O O . VAL A 1 81 ? 3.314 -12.894 -1.246 1.00 95.19 81 VAL A O 1
ATOM 622 N N . LEU A 1 82 ? 3.735 -11.489 -2.941 1.00 96.06 82 LEU A N 1
ATOM 623 C CA . LEU A 1 82 ? 3.284 -10.293 -2.231 1.00 96.06 82 LEU A CA 1
ATOM 624 C C . LEU A 1 82 ? 1.788 -10.382 -1.909 1.00 96.06 82 LEU A C 1
ATOM 626 O O . LEU A 1 82 ? 1.388 -10.086 -0.783 1.00 96.06 82 LEU A O 1
ATOM 630 N N . LEU A 1 83 ? 0.973 -10.746 -2.900 1.00 96.50 83 LEU A N 1
ATOM 631 C CA . LEU A 1 83 ? -0.477 -10.821 -2.758 1.00 96.50 83 LEU A CA 1
ATOM 632 C C . LEU A 1 83 ? -0.887 -11.943 -1.799 1.00 96.50 83 LEU A C 1
ATOM 634 O O . LEU A 1 83 ? -1.716 -11.692 -0.922 1.00 96.50 83 LEU A O 1
ATOM 638 N N . ASP A 1 84 ? -0.255 -13.114 -1.897 1.00 97.25 84 ASP A N 1
ATOM 639 C CA . ASP A 1 84 ? -0.468 -14.233 -0.974 1.00 97.25 84 ASP A CA 1
ATOM 640 C C . ASP A 1 84 ? -0.116 -13.831 0.464 1.00 97.25 84 ASP A C 1
ATOM 642 O O . ASP A 1 84 ? -0.934 -13.974 1.372 1.00 97.25 84 ASP A O 1
ATOM 646 N N . ALA A 1 85 ? 1.050 -13.210 0.676 1.00 97.12 85 ALA A N 1
ATOM 647 C CA . ALA A 1 85 ? 1.462 -12.754 2.002 1.00 97.12 85 ALA A CA 1
ATOM 648 C C . ALA A 1 85 ? 0.519 -11.682 2.578 1.00 97.12 85 ALA A C 1
ATOM 650 O O . ALA A 1 85 ? 0.227 -11.685 3.773 1.00 97.12 85 ALA A O 1
ATOM 651 N N . ILE A 1 86 ? 0.016 -10.759 1.747 1.00 97.88 86 ILE A N 1
ATOM 652 C CA . ILE A 1 86 ? -0.992 -9.785 2.187 1.00 97.88 86 ILE A CA 1
ATOM 653 C C . ILE A 1 86 ? -2.273 -10.500 2.624 1.00 97.88 86 ILE A C 1
ATOM 655 O O . ILE A 1 86 ? -2.834 -10.141 3.662 1.00 97.88 86 ILE A O 1
ATOM 659 N N . ALA A 1 87 ? -2.745 -11.471 1.841 1.00 97.75 87 ALA A N 1
ATOM 660 C CA . ALA A 1 87 ? -3.979 -12.193 2.120 1.00 97.75 87 ALA A CA 1
ATOM 661 C C . ALA A 1 87 ? -3.874 -13.020 3.411 1.00 97.75 87 ALA A C 1
ATOM 663 O O . ALA A 1 87 ? -4.730 -12.886 4.290 1.00 97.75 87 ALA A O 1
ATOM 664 N N . ASP A 1 88 ? -2.799 -13.796 3.560 1.00 98.00 88 ASP A N 1
ATOM 665 C CA . ASP A 1 88 ? -2.561 -14.673 4.712 1.00 98.00 88 ASP A CA 1
ATOM 666 C C . ASP A 1 88 ? -2.441 -13.893 6.029 1.00 98.00 88 ASP A C 1
ATOM 668 O O . ASP A 1 88 ? -2.919 -14.332 7.081 1.00 98.00 88 ASP A O 1
ATOM 672 N N . ASP A 1 89 ? -1.844 -12.699 5.982 1.00 97.94 89 ASP A N 1
ATOM 673 C CA . ASP A 1 89 ? -1.593 -11.876 7.163 1.00 97.94 89 ASP A CA 1
ATOM 674 C C . ASP A 1 89 ? -2.610 -10.742 7.376 1.00 97.94 89 ASP A C 1
ATOM 676 O O . ASP A 1 89 ? -2.518 -10.019 8.374 1.00 97.94 89 ASP A O 1
ATOM 680 N N . ALA A 1 90 ? -3.630 -10.591 6.521 1.00 97.31 90 ALA A N 1
ATOM 681 C CA . ALA A 1 90 ? -4.630 -9.516 6.614 1.00 97.31 90 ALA A CA 1
ATOM 682 C C . ALA A 1 90 ? -5.334 -9.452 7.986 1.00 97.31 90 ALA A C 1
ATOM 684 O O . ALA A 1 90 ? -5.702 -8.374 8.466 1.00 97.31 90 ALA A O 1
ATOM 685 N N . ALA A 1 91 ? -5.471 -10.593 8.668 1.00 97.81 91 ALA A N 1
ATOM 686 C CA . ALA A 1 91 ? -6.034 -10.668 10.015 1.00 97.81 91 ALA A CA 1
ATOM 687 C C . ALA A 1 91 ? -5.242 -9.852 11.057 1.00 97.81 91 ALA A C 1
ATOM 689 O O . ALA A 1 91 ? -5.813 -9.421 12.061 1.00 97.81 91 ALA A O 1
ATOM 690 N N . LEU A 1 92 ? -3.944 -9.611 10.842 1.00 98.00 92 LEU A N 1
ATOM 691 C CA . LEU A 1 92 ? -3.128 -8.763 11.715 1.00 98.00 92 LEU A CA 1
ATOM 692 C C . LEU A 1 92 ? -3.571 -7.298 11.650 1.00 98.00 92 LEU A C 1
ATOM 694 O O . LEU A 1 92 ? -3.665 -6.645 12.688 1.00 98.00 92 LEU A O 1
ATOM 698 N N . LEU A 1 93 ? -3.954 -6.807 10.467 1.00 97.00 93 LEU A N 1
ATOM 699 C CA . LEU A 1 93 ? -4.481 -5.449 10.302 1.00 97.00 93 LEU A CA 1
ATOM 700 C C . LEU A 1 93 ? -5.811 -5.274 11.041 1.00 97.00 93 LEU A C 1
ATOM 702 O O . LEU A 1 93 ? -6.030 -4.247 11.688 1.00 97.00 93 LEU A O 1
ATOM 706 N N . ALA A 1 94 ? -6.678 -6.290 11.006 1.00 95.25 94 ALA A N 1
ATOM 707 C CA . ALA A 1 94 ? -7.929 -6.290 11.765 1.00 95.25 94 ALA A CA 1
ATOM 708 C C . ALA A 1 94 ? -7.693 -6.266 13.288 1.00 95.25 94 ALA A C 1
ATOM 710 O O . ALA A 1 94 ? -8.476 -5.671 14.023 1.00 95.25 94 ALA A O 1
ATOM 711 N N . LYS A 1 95 ? -6.591 -6.864 13.761 1.00 96.44 95 LYS A N 1
ATOM 712 C CA . LYS A 1 95 ? -6.167 -6.840 15.173 1.00 96.44 95 LYS A CA 1
ATOM 713 C C . LYS A 1 95 ? -5.407 -5.570 15.574 1.00 96.44 95 LYS A C 1
ATOM 715 O O . LYS A 1 95 ? -5.135 -5.388 16.756 1.00 96.44 95 LYS A O 1
ATOM 720 N N . GLY A 1 96 ? -5.056 -4.707 14.620 1.00 96.06 96 GLY A N 1
ATOM 721 C CA . GLY A 1 96 ? -4.264 -3.501 14.879 1.00 96.06 96 GLY A CA 1
ATOM 722 C C . GLY A 1 96 ? -2.748 -3.716 14.919 1.00 96.06 96 GLY A C 1
ATOM 723 O O . GLY A 1 96 ? -2.027 -2.812 15.333 1.00 96.06 96 GLY A O 1
ATOM 724 N N . ASP A 1 97 ? -2.254 -4.883 14.499 1.00 97.56 97 ASP A N 1
ATOM 725 C CA . ASP A 1 97 ? -0.826 -5.211 14.503 1.00 97.56 97 ASP A CA 1
ATOM 726 C C . ASP A 1 97 ? -0.166 -4.926 13.143 1.00 97.56 97 ASP A C 1
ATOM 728 O O . ASP A 1 97 ? 0.240 -5.816 12.389 1.00 97.56 97 ASP A O 1
ATOM 732 N N . ASP A 1 98 ? -0.070 -3.635 12.827 1.00 97.19 98 ASP A N 1
ATOM 733 C CA . ASP A 1 98 ? 0.474 -3.133 11.562 1.00 97.19 98 ASP A CA 1
ATOM 734 C C . ASP A 1 98 ? 1.963 -3.492 11.396 1.00 97.19 98 ASP A C 1
ATOM 736 O O . ASP A 1 98 ? 2.440 -3.729 10.283 1.00 97.19 98 ASP A O 1
ATOM 740 N N . ASN A 1 99 ? 2.708 -3.551 12.505 1.00 97.00 99 ASN A N 1
ATOM 741 C CA . ASN A 1 99 ? 4.141 -3.843 12.499 1.00 97.00 99 ASN A CA 1
ATOM 742 C C . ASN A 1 99 ? 4.418 -5.306 12.154 1.00 97.00 99 ASN A C 1
ATOM 744 O O . ASN A 1 99 ? 5.267 -5.573 11.298 1.00 97.00 99 ASN A O 1
ATOM 748 N N . SER A 1 100 ? 3.706 -6.247 12.782 1.00 97.88 100 SER A N 1
ATOM 749 C CA . SER A 1 100 ? 3.855 -7.665 12.454 1.00 97.88 100 SER A CA 1
ATOM 750 C C . SER A 1 100 ? 3.417 -7.946 11.022 1.00 97.88 100 SER A C 1
ATOM 752 O O . SER A 1 100 ? 4.126 -8.665 10.321 1.00 97.88 100 SER A O 1
ATOM 754 N N . PHE A 1 101 ? 2.324 -7.322 10.561 1.00 98.31 101 PHE A N 1
ATOM 755 C CA . PHE A 1 101 ? 1.880 -7.412 9.167 1.00 98.31 101 PHE A CA 1
ATOM 756 C C . PHE A 1 101 ? 2.987 -6.983 8.196 1.00 98.31 101 PHE A C 1
ATOM 758 O O . PHE A 1 101 ? 3.409 -7.762 7.343 1.00 98.31 101 PHE A O 1
ATOM 765 N N . MET A 1 102 ? 3.532 -5.772 8.367 1.00 97.00 102 MET A N 1
ATOM 766 C CA . MET A 1 102 ? 4.614 -5.278 7.507 1.00 97.00 102 MET A CA 1
ATOM 767 C C . MET A 1 102 ? 5.841 -6.190 7.534 1.00 97.00 102 MET A C 1
ATOM 769 O O . MET A 1 102 ? 6.456 -6.426 6.492 1.00 97.00 102 MET A O 1
ATOM 773 N N . ASN A 1 103 ? 6.223 -6.681 8.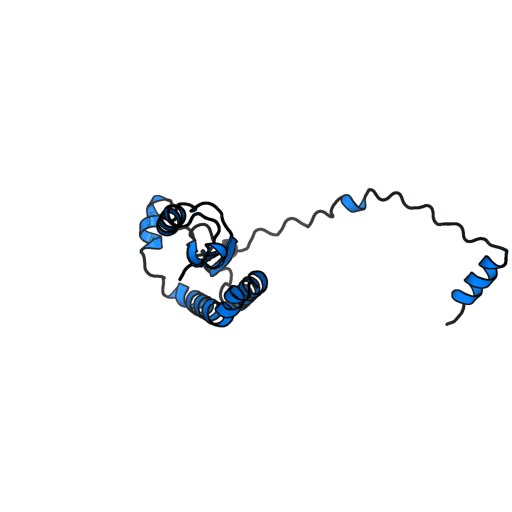715 1.00 96.44 103 ASN A N 1
ATOM 774 C CA . ASN A 1 103 ? 7.394 -7.532 8.865 1.00 96.44 103 ASN A CA 1
ATOM 775 C C . ASN A 1 103 ? 7.208 -8.875 8.152 1.00 96.44 103 ASN A C 1
ATOM 777 O O . ASN A 1 103 ? 8.099 -9.291 7.417 1.00 96.44 103 ASN A O 1
ATOM 781 N N . ARG A 1 104 ? 6.054 -9.528 8.316 1.00 96.38 104 ARG A N 1
ATOM 782 C CA . ARG A 1 104 ? 5.776 -10.812 7.666 1.00 96.38 104 ARG A CA 1
ATOM 783 C C . ARG A 1 104 ? 5.755 -10.706 6.149 1.00 96.38 104 ARG A C 1
ATOM 785 O O . ARG A 1 104 ? 6.480 -11.454 5.499 1.00 96.38 104 ARG A O 1
ATOM 792 N N . VAL A 1 105 ? 5.059 -9.706 5.605 1.00 96.19 105 VAL A N 1
ATOM 793 C CA . VAL A 1 105 ? 5.054 -9.459 4.155 1.00 96.19 105 VAL A CA 1
ATOM 794 C C . VAL A 1 105 ? 6.471 -9.175 3.641 1.00 96.19 105 VAL A C 1
ATOM 796 O O . VAL A 1 105 ? 6.892 -9.719 2.624 1.00 96.19 105 VAL A O 1
ATOM 799 N N . THR A 1 106 ? 7.259 -8.379 4.373 1.00 93.69 106 THR A N 1
ATOM 800 C CA . THR A 1 106 ? 8.656 -8.097 3.994 1.00 93.69 106 THR A CA 1
ATOM 801 C C . THR A 1 106 ? 9.524 -9.359 4.004 1.00 93.69 106 THR A C 1
ATOM 803 O O . THR A 1 106 ? 10.388 -9.515 3.143 1.00 93.69 106 THR A O 1
ATOM 806 N N . LEU A 1 107 ? 9.328 -10.252 4.977 1.00 93.38 107 LEU A N 1
ATOM 807 C CA . LEU A 1 107 ? 10.074 -11.505 5.073 1.00 93.38 107 LEU A CA 1
ATOM 808 C C . LEU A 1 107 ? 9.707 -12.473 3.945 1.00 93.38 107 LEU A C 1
ATOM 810 O O . LEU A 1 107 ? 10.619 -13.058 3.366 1.00 93.38 107 LEU A O 1
ATOM 814 N N . ALA A 1 108 ? 8.423 -12.585 3.595 1.00 93.31 108 ALA A N 1
ATOM 815 C CA . ALA A 1 108 ? 7.955 -13.429 2.494 1.00 93.31 108 ALA A CA 1
ATOM 816 C C . ALA A 1 108 ? 8.575 -13.021 1.146 1.00 93.31 108 ALA A C 1
ATOM 818 O O . ALA A 1 108 ? 8.957 -13.863 0.338 1.00 93.31 108 ALA A O 1
ATOM 819 N N . LEU A 1 109 ? 8.748 -11.716 0.931 1.00 91.06 109 LEU A N 1
ATOM 820 C CA . LEU A 1 109 ? 9.301 -11.180 -0.312 1.00 91.06 109 LEU A CA 1
ATOM 821 C C . LEU A 1 109 ? 10.823 -11.147 -0.383 1.00 91.06 109 LEU A C 1
ATOM 823 O O . LEU A 1 109 ? 11.376 -10.926 -1.460 1.00 91.06 109 LEU A O 1
ATOM 827 N N . ARG A 1 110 ? 11.518 -11.355 0.738 1.00 85.94 110 ARG A N 1
ATOM 828 C CA . ARG A 1 110 ? 12.974 -11.182 0.826 1.00 85.94 110 ARG A CA 1
ATOM 829 C C . ARG A 1 110 ? 13.745 -12.040 -0.177 1.00 85.94 110 ARG A C 1
ATOM 831 O O . ARG A 1 110 ? 14.786 -11.611 -0.659 1.00 85.94 110 ARG A O 1
ATOM 838 N N . GLU A 1 11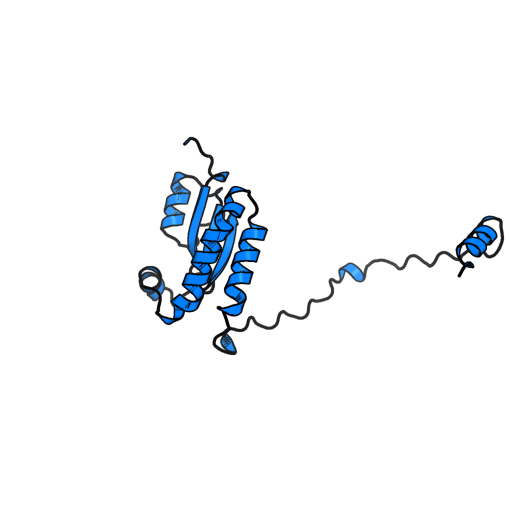1 ? 13.253 -13.241 -0.457 1.00 77.44 111 GLU A N 1
ATOM 839 C CA . GLU A 1 111 ? 13.897 -14.190 -1.373 1.00 77.44 111 GLU A CA 1
ATOM 840 C C . GLU A 1 111 ? 13.484 -13.984 -2.836 1.00 77.44 111 GLU A C 1
ATOM 842 O O . GLU A 1 111 ? 14.154 -14.483 -3.735 1.00 77.44 111 GLU A O 1
ATOM 847 N N . LYS A 1 112 ? 12.390 -13.252 -3.079 1.00 79.50 112 LYS A N 1
ATOM 848 C CA . LYS A 1 112 ? 11.834 -12.996 -4.417 1.00 79.50 112 LYS A CA 1
ATOM 849 C C . LYS A 1 112 ? 12.292 -11.665 -4.995 1.00 79.50 112 LYS A C 1
ATOM 851 O O . LYS A 1 112 ? 12.510 -11.554 -6.192 1.00 79.50 112 LYS A O 1
ATOM 856 N N . LEU A 1 113 ? 12.496 -10.670 -4.136 1.00 70.88 113 LEU A N 1
ATOM 857 C CA . LEU A 1 113 ? 13.072 -9.378 -4.495 1.00 70.88 113 LEU A CA 1
ATOM 858 C C . LEU A 1 113 ? 14.598 -9.445 -4.345 1.00 70.88 113 LEU A C 1
ATOM 860 O O . LEU A 1 113 ? 15.175 -8.896 -3.402 1.00 70.88 113 LEU A O 1
ATOM 864 N N . VAL A 1 114 ? 15.265 -10.155 -5.254 1.00 58.31 114 VAL A N 1
ATOM 865 C CA . VAL A 1 114 ? 16.724 -10.047 -5.400 1.00 58.31 114 VAL A CA 1
ATOM 866 C C . VAL A 1 114 ? 17.011 -8.750 -6.164 1.00 58.31 114 VAL A C 1
ATOM 868 O O . VAL A 1 114 ? 16.342 -8.510 -7.166 1.00 58.31 114 VAL A O 1
ATOM 871 N N . PRO A 1 115 ? 17.976 -7.902 -5.748 1.00 53.34 115 PRO A N 1
ATOM 872 C CA . PRO A 1 115 ? 18.399 -6.777 -6.571 1.00 53.34 115 PRO A CA 1
ATOM 873 C C . PRO A 1 115 ? 18.887 -7.332 -7.908 1.00 53.34 115 PRO A C 1
ATOM 875 O O . PRO A 1 115 ? 19.903 -8.032 -7.958 1.00 53.34 115 PRO A O 1
ATOM 878 N N . THR A 1 116 ? 18.160 -7.055 -8.982 1.00 48.56 116 THR A N 1
ATOM 879 C CA . THR A 1 116 ? 18.557 -7.359 -10.356 1.00 48.56 116 THR A CA 1
ATOM 880 C C . THR A 1 116 ? 19.658 -6.388 -10.787 1.00 48.56 116 THR A C 1
ATOM 882 O O . THR A 1 116 ? 19.492 -5.590 -11.697 1.00 48.56 116 THR A O 1
ATOM 885 N N . GLY A 1 117 ? 20.805 -6.438 -10.100 1.00 50.56 117 GLY A N 1
ATOM 886 C CA . GLY A 1 117 ? 22.002 -5.659 -10.420 1.00 50.56 117 GLY A CA 1
ATOM 887 C C . GLY A 1 117 ? 22.597 -4.877 -9.247 1.00 50.56 117 GLY A C 1
ATOM 888 O O . GLY A 1 117 ? 21.995 -4.722 -8.183 1.00 50.56 117 GLY A O 1
ATOM 889 N N . ASP A 1 118 ? 23.823 -4.387 -9.451 1.00 52.53 118 ASP A N 1
ATOM 890 C CA . ASP A 1 118 ? 24.534 -3.511 -8.509 1.00 52.53 118 ASP A CA 1
ATOM 891 C C . ASP A 1 118 ? 23.813 -2.159 -8.293 1.00 52.53 118 ASP A C 1
ATOM 893 O O . ASP A 1 118 ? 23.958 -1.564 -7.227 1.00 52.53 118 ASP A O 1
ATOM 897 N N . GLU A 1 119 ? 22.982 -1.731 -9.250 1.00 50.97 119 GLU A N 1
ATOM 898 C CA . GLU A 1 119 ? 22.202 -0.479 -9.241 1.00 50.97 119 GLU A CA 1
ATOM 899 C C . GLU A 1 119 ? 20.991 -0.509 -8.281 1.00 50.97 119 GLU A C 1
ATOM 901 O O . GLU A 1 119 ? 20.613 0.519 -7.724 1.00 50.97 119 GLU A O 1
ATOM 906 N N . ASP A 1 120 ? 20.407 -1.688 -8.027 1.00 47.91 120 ASP A N 1
ATOM 907 C CA . ASP A 1 120 ? 19.230 -1.866 -7.153 1.00 47.91 120 ASP A CA 1
ATOM 908 C C . ASP A 1 120 ? 19.599 -2.076 -5.674 1.00 47.91 120 ASP A C 1
ATOM 910 O O . ASP A 1 120 ? 18.737 -2.233 -4.795 1.00 47.91 120 ASP A O 1
ATOM 914 N N . ARG A 1 121 ? 20.899 -2.101 -5.358 1.00 53.94 121 ARG A N 1
ATOM 915 C CA . ARG A 1 121 ? 21.353 -2.192 -3.971 1.00 53.94 121 ARG A CA 1
ATOM 916 C C . ARG A 1 121 ? 21.084 -0.854 -3.288 1.00 53.94 121 ARG A C 1
ATOM 918 O O . ARG A 1 121 ? 21.535 0.182 -3.775 1.00 53.94 121 ARG A O 1
ATOM 925 N N . PRO A 1 122 ? 20.411 -0.838 -2.120 1.00 52.28 122 PRO A N 1
ATOM 926 C CA . PRO A 1 122 ? 20.362 0.365 -1.308 1.00 52.28 122 PRO A CA 1
ATOM 927 C C . PRO A 1 122 ? 21.798 0.857 -1.100 1.00 52.28 122 PRO A C 1
ATOM 929 O O . PRO A 1 122 ? 22.654 0.022 -0.776 1.00 52.28 122 PRO A O 1
ATOM 932 N N . PRO A 1 123 ? 22.079 2.165 -1.257 1.00 56.88 123 PRO A N 1
ATOM 933 C CA . PRO A 1 123 ? 23.409 2.685 -0.991 1.00 56.88 123 PRO A CA 1
ATOM 934 C C . PRO A 1 123 ? 23.836 2.214 0.403 1.00 56.88 123 PRO A C 1
ATOM 936 O O . PRO A 1 123 ? 22.986 2.155 1.308 1.00 56.88 123 PRO A O 1
ATOM 939 N N . PRO A 1 124 ? 25.110 1.815 0.585 1.00 61.97 124 PRO A N 1
ATOM 940 C CA . PRO A 1 124 ? 25.583 1.301 1.859 1.00 61.97 124 PRO A CA 1
ATOM 941 C C . PRO A 1 124 ? 25.155 2.277 2.946 1.00 61.97 124 PRO A C 1
ATOM 943 O O . PRO A 1 124 ? 25.432 3.476 2.849 1.00 61.97 124 PRO A O 1
ATOM 946 N N . LYS A 1 125 ? 24.408 1.776 3.945 1.00 62.03 125 LYS A N 1
ATOM 947 C CA . LYS A 1 125 ? 23.976 2.611 5.069 1.00 62.03 125 LYS A CA 1
ATOM 948 C C . LYS A 1 125 ? 25.229 3.324 5.571 1.00 62.03 125 LYS A C 1
ATOM 950 O O . LYS A 1 125 ? 26.199 2.617 5.867 1.00 62.03 125 LYS A O 1
ATOM 955 N N . PRO A 1 126 ? 25.235 4.669 5.657 1.00 59.00 126 PRO A N 1
ATOM 956 C CA . PRO A 1 126 ? 26.375 5.364 6.222 1.00 59.00 126 PRO A CA 1
ATOM 957 C C . PRO A 1 126 ? 26.678 4.706 7.570 1.00 59.00 126 PRO A C 1
ATOM 959 O O . PRO A 1 126 ? 25.727 4.336 8.280 1.00 59.00 126 PRO A O 1
ATOM 962 N N . PRO A 1 127 ? 27.964 4.465 7.891 1.00 64.69 127 PRO A N 1
ATOM 963 C CA . PRO A 1 127 ? 28.332 3.820 9.139 1.00 64.69 127 PRO A CA 1
ATOM 964 C C . PRO A 1 127 ? 27.576 4.542 10.242 1.00 64.69 127 PRO A C 1
ATOM 966 O O . PRO A 1 127 ? 27.615 5.773 10.288 1.00 64.69 127 PRO A O 1
ATOM 969 N N . LYS A 1 128 ? 26.808 3.790 11.049 1.00 55.38 128 LYS A N 1
ATOM 970 C CA . LYS A 1 128 ? 26.061 4.352 12.176 1.00 55.38 128 LYS A CA 1
ATOM 971 C C . LYS A 1 128 ? 27.055 5.202 12.954 1.00 55.38 128 LYS A C 1
ATOM 973 O O . LYS A 1 128 ? 27.903 4.645 13.650 1.00 55.38 128 LYS A O 1
ATOM 978 N N . GLN A 1 129 ? 26.983 6.525 12.801 1.00 55.53 129 GLN A N 1
ATOM 979 C CA . GLN A 1 129 ? 27.738 7.419 13.654 1.00 55.53 129 GLN A CA 1
ATOM 980 C C . GLN A 1 129 ? 27.278 7.057 15.055 1.00 55.53 129 GLN A C 1
ATOM 982 O O . GLN A 1 129 ? 26.076 7.071 15.343 1.00 55.53 129 GLN A O 1
ATOM 987 N N . GLN A 1 130 ? 28.219 6.594 15.878 1.00 54.66 130 GLN A N 1
ATOM 988 C CA . GLN A 1 130 ? 27.941 6.361 17.281 1.00 54.66 130 GLN A CA 1
ATOM 989 C C . GLN A 1 130 ? 27.325 7.654 17.786 1.00 54.66 130 GLN A C 1
ATOM 991 O O . GLN A 1 130 ? 27.940 8.713 17.690 1.00 54.66 130 GLN A O 1
ATOM 996 N N . SER A 1 131 ? 26.077 7.578 18.236 1.00 54.72 131 SER A N 1
ATOM 997 C CA . SER A 1 131 ? 25.390 8.714 18.820 1.00 54.72 131 SER A CA 1
ATOM 998 C C . SER A 1 131 ? 26.331 9.349 19.843 1.00 54.72 131 SER A C 1
ATOM 1000 O O . SER A 1 131 ? 26.656 8.717 20.854 1.00 54.72 131 SER A O 1
ATOM 1002 N N . HIS A 1 132 ? 26.752 10.592 19.590 1.00 54.38 132 HIS A N 1
ATOM 1003 C CA . HIS A 1 132 ? 27.595 11.402 20.480 1.00 54.38 132 HIS A CA 1
ATOM 1004 C C . HIS A 1 132 ? 26.988 11.569 21.888 1.00 54.38 132 HIS A C 1
ATOM 1006 O O . HIS A 1 132 ? 27.641 12.040 22.811 1.00 54.38 132 HIS A O 1
ATOM 1012 N N . VAL A 1 133 ? 25.765 11.081 22.100 1.00 54.97 133 VAL A N 1
ATOM 1013 C CA . VAL A 1 133 ? 25.090 10.944 23.393 1.00 54.97 133 VAL A CA 1
ATOM 1014 C C . VAL A 1 133 ? 25.872 10.078 24.399 1.00 54.97 133 VAL A C 1
ATOM 1016 O O . VAL A 1 133 ? 25.650 10.207 25.599 1.00 54.97 133 VAL A O 1
ATOM 1019 N N . ARG A 1 134 ? 26.848 9.251 23.980 1.00 47.12 134 ARG A N 1
ATOM 1020 C CA . ARG A 1 134 ? 27.739 8.559 24.939 1.00 47.12 134 ARG A CA 1
ATOM 1021 C C . ARG A 1 134 ? 28.953 9.388 25.395 1.00 47.12 134 ARG A C 1
ATOM 1023 O O . ARG A 1 134 ? 29.630 8.962 26.324 1.00 47.12 134 ARG A O 1
ATOM 1030 N N . GLN A 1 135 ? 29.219 10.556 24.805 1.00 55.53 135 GLN A N 1
ATOM 1031 C CA . GLN A 1 135 ? 30.380 11.396 25.151 1.00 55.53 135 GLN A CA 1
ATOM 1032 C C . GLN A 1 135 ? 30.121 12.437 26.253 1.00 55.53 135 GLN A C 1
ATOM 1034 O O . GLN A 1 135 ? 31.042 13.160 26.615 1.00 55.53 135 GLN A O 1
ATOM 1039 N N . ALA A 1 136 ? 28.927 12.488 26.852 1.00 48.44 136 ALA A N 1
ATOM 1040 C CA . ALA A 1 136 ? 28.613 13.457 27.909 1.00 48.44 136 ALA A CA 1
ATOM 1041 C C . ALA A 1 136 ? 28.066 12.827 29.201 1.00 48.44 136 ALA A C 1
ATOM 1043 O O . ALA A 1 136 ? 27.237 13.424 29.884 1.00 48.44 136 ALA A O 1
ATOM 1044 N N . ARG A 1 137 ? 28.538 11.631 29.579 1.00 49.53 137 ARG A N 1
ATOM 1045 C CA . ARG A 1 137 ? 28.465 11.223 30.989 1.00 49.53 137 ARG A CA 1
ATOM 1046 C C . ARG A 1 137 ? 29.827 11.540 31.603 1.00 49.53 137 ARG A C 1
ATOM 1048 O O . ARG A 1 137 ? 30.775 10.832 31.261 1.00 49.53 137 ARG A O 1
ATOM 1055 N N . PRO A 1 138 ? 29.975 12.575 32.455 1.00 56.41 138 PRO A N 1
ATOM 1056 C CA . PRO A 1 138 ? 31.178 12.672 33.267 1.00 56.41 138 PRO A CA 1
ATOM 1057 C C . PRO A 1 138 ? 31.337 11.325 33.971 1.00 56.41 138 PRO A C 1
ATOM 1059 O O . PRO A 1 138 ? 30.373 10.810 34.549 1.00 56.41 138 PRO A O 1
ATOM 1062 N N . GLN A 1 139 ? 32.512 10.706 33.831 1.00 56.25 139 GLN A N 1
ATOM 1063 C CA . GLN A 1 139 ? 32.868 9.545 34.635 1.00 56.25 139 GLN A CA 1
ATOM 1064 C C . GLN A 1 139 ? 32.577 9.931 36.083 1.00 56.25 139 GLN A C 1
ATOM 1066 O O . GLN A 1 139 ? 33.187 10.862 36.609 1.00 56.25 139 GLN A O 1
ATOM 1071 N N . GLN A 1 140 ? 31.602 9.270 36.712 1.00 57.91 140 GLN A N 1
ATOM 1072 C CA . GLN A 1 140 ? 31.507 9.343 38.161 1.00 57.91 140 GLN A CA 1
ATOM 1073 C C . GLN A 1 140 ? 32.869 8.874 38.679 1.00 57.91 140 GLN A C 1
ATOM 1075 O O . GLN A 1 140 ? 33.304 7.790 38.273 1.00 57.91 140 GLN A O 1
ATOM 1080 N N . PRO A 1 141 ? 33.576 9.679 39.491 1.00 52.56 141 PRO A N 1
ATOM 1081 C CA . PRO A 1 141 ? 34.830 9.236 40.069 1.00 52.56 141 PRO A CA 1
ATOM 1082 C C . PRO A 1 141 ? 34.556 7.919 40.789 1.00 52.56 141 PRO A C 1
ATOM 1084 O O . PRO A 1 141 ? 33.602 7.822 41.564 1.00 52.56 141 PRO A O 1
ATOM 1087 N N . ALA A 1 142 ? 35.348 6.895 40.464 1.00 61.09 142 ALA A N 1
ATOM 1088 C CA . ALA A 1 142 ? 35.257 5.596 41.107 1.00 61.09 142 ALA A CA 1
ATOM 1089 C C . ALA A 1 142 ? 35.271 5.821 42.622 1.00 61.09 142 ALA A C 1
ATOM 1091 O O . ALA A 1 142 ? 36.235 6.369 43.164 1.00 61.09 142 ALA A O 1
ATOM 1092 N N . ALA A 1 143 ? 34.168 5.476 43.288 1.00 61.84 143 ALA A N 1
ATOM 1093 C CA . ALA A 1 143 ? 34.079 5.579 44.731 1.00 61.84 143 ALA A CA 1
ATOM 1094 C C . ALA A 1 143 ? 35.215 4.737 45.322 1.00 61.84 143 ALA A C 1
ATOM 1096 O O . ALA A 1 143 ? 35.267 3.524 45.110 1.00 61.84 143 ALA A O 1
ATOM 1097 N N . LYS A 1 144 ? 36.161 5.386 46.010 1.00 63.25 144 LYS A N 1
ATOM 1098 C CA . LYS A 1 144 ? 37.226 4.688 46.731 1.00 63.25 144 LYS A CA 1
ATOM 1099 C C . LYS A 1 144 ? 36.557 3.834 47.802 1.00 63.25 144 LYS A C 1
ATOM 1101 O O . LYS A 1 144 ? 35.908 4.368 48.700 1.00 63.25 144 LYS A O 1
ATOM 1106 N N . LEU A 1 145 ? 36.672 2.517 47.660 1.00 60.16 145 LEU A N 1
ATOM 1107 C CA . LEU A 1 145 ? 36.184 1.573 48.656 1.00 60.16 145 LEU A CA 1
ATOM 1108 C C . LEU A 1 145 ? 36.898 1.871 49.988 1.00 60.16 145 LEU A C 1
ATOM 1110 O O . LEU A 1 145 ? 38.120 2.032 49.985 1.00 60.16 145 LEU A O 1
ATOM 1114 N N . PRO A 1 146 ? 36.175 1.988 51.113 1.00 64.31 146 PRO A N 1
ATOM 1115 C CA . PRO A 1 146 ? 36.801 2.216 52.408 1.00 64.31 146 PRO A CA 1
ATOM 1116 C C . PRO A 1 146 ? 37.641 0.992 52.795 1.00 64.31 146 PRO A C 1
ATOM 1118 O O . PRO A 1 146 ? 37.138 -0.128 52.812 1.00 64.31 146 PRO A O 1
ATOM 1121 N N . GLU A 1 147 ? 38.922 1.203 53.104 1.00 65.19 147 GLU A N 1
ATOM 1122 C CA . GLU A 1 147 ? 39.873 0.122 53.415 1.00 65.19 147 GLU A CA 1
ATOM 1123 C C . GLU A 1 147 ? 39.728 -0.428 54.846 1.00 65.19 147 GLU A C 1
ATOM 1125 O O . GLU A 1 147 ? 40.296 -1.467 55.176 1.00 65.19 147 GLU A O 1
ATOM 1130 N N . SER A 1 148 ? 38.939 0.225 55.708 1.00 69.38 148 SER A N 1
ATOM 1131 C CA . SER A 1 148 ? 38.659 -0.264 57.061 1.00 69.38 148 SER A CA 1
ATOM 1132 C C . SER A 1 148 ? 37.254 0.102 57.546 1.00 69.38 148 SER A C 1
ATOM 1134 O O . SER A 1 148 ? 36.628 1.050 57.069 1.00 69.38 148 SER A O 1
ATOM 1136 N N . GLY A 1 149 ? 36.743 -0.699 58.485 1.00 67.62 149 GLY A N 1
ATOM 1137 C CA . GLY A 1 149 ? 35.414 -0.556 59.082 1.00 67.62 149 GLY A CA 1
ATOM 1138 C C . GLY A 1 149 ? 34.467 -1.729 58.781 1.00 67.62 149 GLY A C 1
ATOM 1139 O O . GLY A 1 149 ? 34.767 -2.588 57.947 1.00 67.62 149 GLY A O 1
ATOM 1140 N N . PRO A 1 150 ? 33.300 -1.782 59.448 1.00 67.12 150 PRO A N 1
ATOM 1141 C CA . PRO A 1 150 ? 32.356 -2.899 59.332 1.00 67.12 150 PRO A CA 1
ATOM 1142 C C . PRO A 1 150 ? 31.838 -3.088 57.896 1.00 67.12 150 PRO A C 1
ATOM 1144 O O . PRO A 1 150 ? 31.616 -4.214 57.455 1.00 67.12 150 PRO A O 1
ATOM 1147 N N . MET A 1 151 ? 31.738 -1.997 57.132 1.00 63.41 151 MET A N 1
ATOM 1148 C CA . MET A 1 151 ? 31.343 -2.014 55.722 1.00 63.41 151 MET A CA 1
ATOM 1149 C C . MET A 1 151 ? 32.424 -2.633 54.812 1.00 63.41 151 MET A C 1
ATOM 1151 O O . MET A 1 151 ? 32.095 -3.363 53.881 1.00 63.41 151 MET A O 1
ATOM 1155 N N . ALA A 1 152 ? 33.712 -2.422 55.117 1.00 70.81 152 ALA A N 1
ATOM 1156 C CA . ALA A 1 152 ? 34.837 -2.999 54.373 1.00 70.81 152 ALA A CA 1
ATOM 1157 C C . ALA A 1 152 ? 34.927 -4.525 54.560 1.00 70.81 152 ALA A C 1
ATOM 1159 O O . ALA A 1 152 ? 35.138 -5.272 53.602 1.00 70.81 152 ALA A O 1
ATOM 1160 N N . ALA A 1 153 ? 34.684 -5.006 55.785 1.00 68.06 153 ALA A N 1
ATOM 1161 C CA . ALA A 1 153 ? 34.614 -6.437 56.087 1.00 68.06 153 ALA A CA 1
ATOM 1162 C C . ALA A 1 153 ? 33.439 -7.125 55.366 1.00 68.06 153 ALA A C 1
ATOM 1164 O O . ALA A 1 153 ? 33.580 -8.247 54.874 1.00 68.06 153 ALA A O 1
ATOM 1165 N N . MET A 1 154 ? 32.296 -6.437 55.257 1.00 66.88 154 MET A N 1
ATOM 1166 C CA . MET A 1 154 ? 31.117 -6.937 54.548 1.00 66.88 154 MET A CA 1
ATOM 1167 C C . MET A 1 154 ? 31.371 -7.060 53.040 1.00 66.88 154 MET A C 1
ATOM 1169 O O . MET A 1 154 ? 31.043 -8.086 52.448 1.00 66.88 154 MET A O 1
ATOM 1173 N N . LEU A 1 155 ? 32.032 -6.065 52.438 1.00 70.88 155 LEU A N 1
ATOM 1174 C CA . LEU A 1 155 ? 32.411 -6.079 51.022 1.00 70.88 155 LEU A CA 1
ATOM 1175 C C . LEU A 1 155 ? 33.428 -7.188 50.721 1.00 70.88 155 LEU A C 1
ATOM 1177 O O . LEU A 1 155 ? 33.243 -7.945 49.772 1.00 70.88 155 LEU A O 1
ATOM 1181 N N . LYS A 1 156 ? 34.445 -7.382 51.571 1.00 71.50 156 LYS A N 1
ATOM 1182 C CA . LYS A 1 156 ? 35.414 -8.480 51.400 1.00 71.50 156 LYS A CA 1
ATOM 1183 C C . LYS A 1 156 ? 34.745 -9.858 51.455 1.00 71.50 156 LYS A C 1
ATOM 1185 O O . LYS A 1 156 ? 35.115 -10.742 50.688 1.00 71.50 156 LYS A O 1
ATOM 1190 N N . LYS A 1 157 ? 33.734 -10.032 52.314 1.00 70.19 157 LYS A N 1
ATOM 1191 C CA . LYS A 1 157 ? 32.947 -11.272 52.413 1.00 70.19 157 LYS A CA 1
ATOM 1192 C C . LYS A 1 157 ? 32.035 -11.497 51.201 1.00 70.19 157 LYS A C 1
ATOM 1194 O O . LYS A 1 157 ? 31.812 -12.644 50.832 1.00 70.19 157 LYS A O 1
ATOM 1199 N N . LEU A 1 158 ? 31.533 -10.421 50.590 1.00 69.38 158 LEU A N 1
ATOM 1200 C CA . LEU A 1 158 ? 30.675 -10.472 49.403 1.00 69.38 158 LEU A CA 1
ATOM 1201 C C . LEU A 1 158 ? 31.461 -10.786 48.119 1.00 69.38 158 LEU A C 1
ATOM 1203 O O . LEU A 1 158 ? 30.932 -11.444 47.233 1.00 69.38 158 LEU A O 1
ATOM 1207 N N . PHE A 1 159 ? 32.718 -10.338 48.036 1.00 71.06 159 PHE A N 1
ATOM 1208 C CA . PHE A 1 159 ? 33.563 -10.465 46.841 1.00 71.06 159 PHE A CA 1
ATOM 1209 C C . PHE A 1 159 ? 34.644 -11.562 46.924 1.00 71.06 159 PHE A C 1
ATOM 1211 O O . PHE A 1 159 ? 35.443 -11.676 46.002 1.00 71.06 159 PHE A O 1
ATOM 1218 N N . SER A 1 160 ? 34.694 -12.365 47.998 1.00 62.75 160 SER A N 1
ATOM 1219 C CA . SER A 1 160 ? 35.695 -13.444 48.166 1.00 62.75 160 SER A CA 1
ATOM 1220 C C . SER A 1 160 ? 35.088 -14.849 48.290 1.00 62.75 160 SER A C 1
ATOM 1222 O O . SER A 1 160 ? 35.578 -15.650 49.087 1.00 62.75 160 SER A O 1
ATOM 1224 N N . LYS A 1 161 ? 34.025 -15.182 47.547 1.00 50.19 161 LYS A N 1
ATOM 1225 C CA . LYS A 1 161 ? 33.537 -16.569 47.492 1.00 50.19 161 LYS A CA 1
ATOM 1226 C C . LYS A 1 161 ? 33.288 -17.024 46.048 1.00 50.19 161 LYS A C 1
ATOM 1228 O O . LYS A 1 161 ? 32.268 -16.661 45.476 1.00 50.19 161 LYS A O 1
ATOM 1233 N N . GLU A 1 162 ? 34.262 -17.824 45.597 1.00 46.91 162 GLU A N 1
ATOM 1234 C CA . GLU A 1 162 ? 34.427 -18.606 44.350 1.00 46.91 162 GLU A CA 1
ATOM 1235 C C . GLU A 1 162 ? 34.559 -17.844 43.025 1.00 46.91 162 GLU A C 1
ATOM 1237 O O . GLU A 1 162 ? 33.588 -17.207 42.568 1.00 46.91 162 GLU A O 1
#